Protein AF-A0AAN8K7C2-F1 (afdb_monomer_lite)

Sequence (144 aa):
MELVRPSTGDTWNNIAYFRIYVSLPWSDDYSQVFVLYQDGNMRLLNPTPHGLDWTPFGTSVIFGQTDVDDFRPAVSITKVEIEPEELTMKIIYSDGSSTDANLVPYVFSLKPTCMSSTKVKIWSESFCVRSTKIMEKIVPASPK

Organism: Patella caerulea (NCBI:txid87958)

Radius of gyration: 18.27 Å; chains: 1; bounding box: 60×32×42 Å

pLDDT: mean 74.85, std 21.64, range [23.31, 96.0]

Foldseek 3Di:
DKEAAVVVRDIDPQFQKKWKWWQDPQDRDIATAWMAGQQQWIWGDDGADPPDDDDPDTDIDRGAAFDPPDPSGHFGWDYKHDDQQQQKIWTAGPVRDIDIDHDDDDDDDPPPPDDDDDDDDDDDDDDDDPDTPMDMDTHHDDDD

Structure (mmCIF, N/CA/C/O backbone):
data_AF-A0AAN8K7C2-F1
#
_entry.id   AF-A0AAN8K7C2-F1
#
loop_
_atom_site.group_PDB
_atom_site.id
_atom_site.type_symbol
_atom_site.label_atom_id
_atom_site.label_alt_id
_atom_site.label_comp_id
_atom_site.label_asym_id
_atom_site.label_entity_id
_atom_site.label_seq_id
_atom_site.pdbx_PDB_ins_code
_atom_site.Cartn_x
_atom_site.Cartn_y
_atom_site.Cartn_z
_atom_site.occupancy
_atom_site.B_iso_or_equiv
_atom_site.auth_seq_id
_atom_site.auth_comp_id
_atom_site.auth_asym_id
_atom_site.auth_atom_id
_atom_site.pdbx_PDB_model_num
ATOM 1 N N . MET A 1 1 ? -12.166 1.418 2.489 1.00 91.19 1 MET A N 1
ATOM 2 C CA . MET A 1 1 ? -11.131 2.433 2.779 1.00 91.19 1 MET A CA 1
ATOM 3 C C . MET A 1 1 ? -11.290 3.621 1.834 1.00 91.19 1 MET A C 1
ATOM 5 O O . MET A 1 1 ? -11.796 3.438 0.729 1.00 91.19 1 MET A O 1
ATOM 9 N N . GLU A 1 2 ? -10.903 4.812 2.278 1.00 94.56 2 GLU A N 1
ATOM 10 C CA . GLU A 1 2 ? -10.724 6.034 1.487 1.00 94.56 2 GLU A CA 1
ATOM 11 C C . GLU A 1 2 ? -9.227 6.218 1.186 1.00 94.56 2 GLU A C 1
ATOM 13 O O . GLU A 1 2 ? -8.391 6.015 2.065 1.00 94.56 2 GLU A O 1
ATOM 18 N N . LEU A 1 3 ? -8.875 6.581 -0.043 1.00 93.50 3 LEU A N 1
ATOM 19 C CA . LEU A 1 3 ? -7.529 7.012 -0.414 1.00 93.50 3 LEU A CA 1
ATOM 20 C C . LEU A 1 3 ? -7.598 8.474 -0.824 1.00 93.50 3 LEU A C 1
ATOM 22 O O . LEU A 1 3 ? -8.452 8.839 -1.627 1.00 93.50 3 LEU A O 1
ATOM 26 N N . VAL A 1 4 ? -6.698 9.289 -0.296 1.00 95.00 4 VAL A N 1
ATOM 27 C CA . VAL A 1 4 ? -6.588 10.705 -0.630 1.00 95.00 4 VAL A CA 1
ATOM 28 C C . VAL A 1 4 ? -5.167 10.987 -1.067 1.00 95.00 4 VAL A C 1
ATOM 30 O O . VAL A 1 4 ? -4.219 10.526 -0.431 1.00 95.00 4 VAL A O 1
ATOM 33 N N . ARG A 1 5 ? -5.029 11.785 -2.119 1.00 93.81 5 ARG A N 1
ATOM 34 C CA . ARG A 1 5 ? -3.770 12.404 -2.507 1.00 93.81 5 ARG A CA 1
ATOM 35 C C . ARG A 1 5 ? -3.814 13.891 -2.144 1.00 93.81 5 ARG A C 1
ATOM 37 O O . ARG A 1 5 ? -4.446 14.665 -2.866 1.00 93.81 5 ARG A O 1
ATOM 44 N N . PRO A 1 6 ? -3.208 14.311 -1.017 1.00 92.75 6 PRO A N 1
ATOM 45 C CA . PRO A 1 6 ? -3.345 15.680 -0.518 1.00 92.75 6 PRO A CA 1
ATOM 46 C C . PRO A 1 6 ? 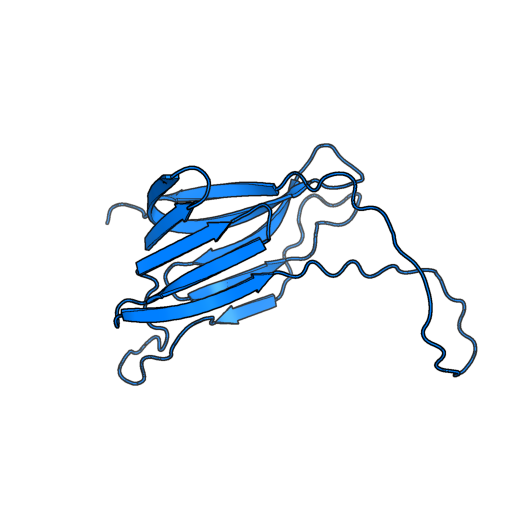-2.875 16.754 -1.507 1.00 92.75 6 PRO A C 1
ATOM 48 O O . PRO A 1 6 ? -3.524 17.791 -1.625 1.00 92.75 6 PRO A O 1
ATOM 51 N N . SER A 1 7 ? -1.788 16.500 -2.239 1.00 90.38 7 SER A N 1
ATOM 52 C CA . SER A 1 7 ? -1.196 17.438 -3.201 1.00 90.38 7 SER A CA 1
ATOM 53 C C . SER A 1 7 ? -2.117 17.819 -4.360 1.00 90.38 7 SER A C 1
ATOM 55 O O . SER A 1 7 ? -2.096 18.969 -4.803 1.00 90.38 7 SER A O 1
ATOM 57 N N . THR A 1 8 ? -2.930 16.882 -4.853 1.00 91.12 8 THR A N 1
ATOM 58 C CA . THR A 1 8 ? -3.856 17.103 -5.976 1.00 91.12 8 THR A CA 1
ATOM 59 C C . THR A 1 8 ? -5.306 17.282 -5.527 1.00 91.12 8 THR A C 1
ATOM 61 O O . THR A 1 8 ? -6.111 17.838 -6.272 1.00 91.12 8 THR A O 1
ATOM 64 N N . GLY A 1 9 ? -5.646 16.838 -4.313 1.00 91.25 9 GLY A N 1
ATOM 65 C CA . GLY A 1 9 ? -7.020 16.766 -3.817 1.00 91.25 9 GLY A CA 1
ATOM 66 C C . GLY A 1 9 ? -7.798 15.560 -4.349 1.00 91.25 9 GLY A C 1
ATOM 67 O O . GLY A 1 9 ? -8.999 15.447 -4.088 1.00 91.25 9 GLY A O 1
ATOM 68 N N . ASP A 1 10 ? -7.143 14.650 -5.075 1.00 90.75 10 ASP A N 1
ATOM 69 C CA . ASP A 1 10 ? -7.797 13.452 -5.588 1.00 90.75 10 ASP A CA 1
ATOM 70 C C . ASP A 1 10 ? -8.227 12.548 -4.434 1.00 90.75 10 ASP A C 1
ATOM 72 O O . ASP A 1 10 ? -7.489 12.320 -3.473 1.00 90.75 10 ASP A O 1
ATOM 76 N N . THR A 1 11 ? -9.454 12.043 -4.525 1.00 93.56 11 THR A N 1
ATOM 77 C CA . THR A 1 11 ? -10.052 11.199 -3.493 1.00 93.56 11 THR A CA 1
ATOM 78 C C . THR A 1 11 ? -10.733 10.003 -4.129 1.00 93.56 11 THR A C 1
ATOM 80 O O . THR A 1 11 ? -11.540 10.135 -5.053 1.00 93.56 11 THR A O 1
ATOM 83 N N . TRP A 1 12 ? -10.460 8.825 -3.581 1.00 94.12 12 TRP A N 1
ATOM 84 C CA . TRP A 1 12 ? -11.056 7.569 -4.003 1.00 94.12 12 TRP A CA 1
ATOM 85 C C . TRP A 1 12 ? -11.716 6.881 -2.822 1.00 94.12 12 TRP A C 1
ATOM 87 O O . TRP A 1 12 ? -11.076 6.502 -1.844 1.00 94.12 12 TRP A O 1
ATOM 97 N N . ASN A 1 13 ? -13.024 6.695 -2.941 1.00 93.75 13 ASN A N 1
ATOM 98 C CA . ASN A 1 13 ? -13.856 6.138 -1.888 1.00 93.75 13 ASN A CA 1
ATOM 99 C C . ASN A 1 13 ? -14.173 4.665 -2.140 1.00 93.75 13 ASN A C 1
ATOM 101 O O . ASN A 1 13 ? -14.205 4.205 -3.281 1.00 93.75 13 ASN A O 1
ATOM 105 N N . ASN A 1 14 ? -14.478 3.948 -1.057 1.00 92.31 14 ASN A N 1
ATOM 106 C CA . ASN A 1 14 ? -14.917 2.553 -1.090 1.00 92.31 14 ASN A CA 1
ATOM 107 C C . ASN A 1 14 ? -13.941 1.619 -1.833 1.00 92.31 14 ASN A C 1
ATOM 109 O O . ASN A 1 14 ? -14.337 0.812 -2.676 1.00 92.31 14 ASN A O 1
ATOM 113 N N . ILE A 1 15 ? -12.651 1.733 -1.523 1.00 91.50 15 ILE A N 1
ATOM 114 C CA . ILE A 1 15 ? -11.606 0.891 -2.110 1.00 91.50 15 ILE A CA 1
ATOM 115 C C . ILE A 1 15 ? -11.206 -0.218 -1.135 1.00 91.50 15 ILE A C 1
ATOM 117 O O . ILE A 1 15 ? -11.227 -0.020 0.085 1.00 91.50 15 ILE A O 1
ATOM 121 N N . ALA A 1 16 ? -10.850 -1.383 -1.676 1.00 89.44 16 ALA A N 1
ATOM 122 C CA . ALA A 1 16 ? -10.388 -2.528 -0.887 1.00 89.44 16 ALA A CA 1
ATOM 123 C C . ALA A 1 16 ? -8.865 -2.523 -0.695 1.00 89.44 16 ALA A C 1
ATOM 125 O O . ALA A 1 16 ? -8.359 -2.999 0.321 1.00 89.44 16 ALA A O 1
ATOM 126 N N . TYR A 1 17 ? -8.136 -2.010 -1.685 1.00 92.50 17 TYR A N 1
ATOM 127 C CA . TYR A 1 17 ? -6.685 -1.872 -1.670 1.00 92.50 17 TYR A CA 1
ATOM 128 C C . TYR A 1 17 ? -6.230 -0.881 -2.745 1.00 92.50 17 TYR A C 1
ATOM 130 O O . TYR A 1 17 ? -6.960 -0.598 -3.703 1.00 92.50 17 TYR A O 1
ATOM 138 N N . PHE A 1 18 ? -4.984 -0.429 -2.632 1.00 91.81 18 PHE A N 1
ATOM 139 C CA . PHE A 1 18 ? -4.276 0.265 -3.706 1.00 91.81 18 PHE A CA 1
ATOM 140 C C . PHE A 1 18 ? -2.912 -0.376 -3.960 1.00 91.81 18 PHE A C 1
ATOM 142 O O . PHE A 1 18 ? -2.416 -1.185 -3.169 1.00 91.81 18 PHE A O 1
ATOM 149 N N . ARG A 1 19 ? -2.332 -0.059 -5.115 1.00 91.38 19 ARG A N 1
ATOM 150 C CA . ARG A 1 19 ? -1.069 -0.622 -5.591 1.00 91.38 19 ARG A CA 1
ATOM 151 C C . ARG A 1 19 ? -0.185 0.473 -6.141 1.00 91.38 19 ARG A C 1
ATOM 153 O O . ARG A 1 19 ? -0.690 1.345 -6.842 1.00 91.38 19 ARG A O 1
ATOM 160 N N . ILE A 1 20 ? 1.115 0.347 -5.905 1.00 88.19 20 ILE A N 1
ATOM 161 C CA . ILE A 1 20 ? 2.134 1.209 -6.500 1.00 88.19 20 ILE A CA 1
ATOM 162 C C . ILE A 1 20 ? 2.948 0.380 -7.489 1.00 88.19 20 ILE A C 1
ATOM 164 O O . ILE A 1 20 ? 3.420 -0.723 -7.179 1.00 88.19 20 ILE A O 1
ATOM 168 N N . TYR A 1 21 ? 3.093 0.930 -8.685 1.00 86.00 21 TYR A N 1
ATOM 169 C CA . TYR A 1 21 ? 3.874 0.387 -9.779 1.00 86.00 21 TYR A CA 1
ATOM 170 C C . TYR A 1 21 ? 5.053 1.303 -10.081 1.00 86.00 21 TYR A C 1
ATOM 172 O O . TYR A 1 21 ? 4.919 2.523 -10.024 1.00 86.00 21 TYR A O 1
ATOM 180 N N . VAL A 1 22 ? 6.181 0.711 -10.461 1.00 83.50 22 VAL A N 1
ATOM 181 C CA . VAL A 1 22 ? 7.368 1.435 -10.932 1.00 83.50 22 VAL A CA 1
ATOM 182 C C . VAL A 1 22 ? 7.684 1.039 -12.364 1.00 83.50 22 VAL A C 1
ATOM 184 O O . VAL A 1 22 ? 7.504 -0.120 -12.744 1.00 83.50 22 VAL A O 1
ATOM 187 N N . SER A 1 23 ? 8.169 1.994 -13.151 1.00 83.94 23 SER A N 1
ATOM 188 C CA . SER A 1 23 ? 8.696 1.740 -14.492 1.00 83.94 23 SER A CA 1
ATOM 189 C C . SER A 1 23 ? 9.921 0.829 -14.434 1.00 83.94 23 SER A C 1
ATOM 191 O O . SER A 1 23 ? 10.820 1.044 -13.614 1.00 83.94 23 SER A O 1
ATOM 193 N N . LEU A 1 24 ? 9.980 -0.159 -15.323 1.00 82.25 24 LEU A N 1
ATOM 194 C CA . LEU A 1 24 ? 11.154 -1.010 -15.470 1.00 82.25 24 LEU A CA 1
ATOM 195 C C . LEU A 1 24 ? 12.209 -0.317 -16.352 1.00 82.25 24 LEU A C 1
ATOM 197 O O . LEU A 1 24 ? 11.859 0.337 -17.326 1.00 82.25 24 LEU A O 1
ATOM 201 N N . PRO A 1 25 ? 13.513 -0.426 -16.047 1.00 82.25 25 PRO A N 1
ATOM 202 C CA . PRO A 1 25 ? 14.539 0.277 -16.820 1.00 82.25 25 PRO A CA 1
ATOM 203 C C . PRO A 1 25 ? 14.924 -0.431 -18.131 1.00 82.25 25 PRO A C 1
ATOM 205 O O . PRO A 1 25 ? 15.622 0.156 -18.952 1.00 82.25 25 PRO A O 1
ATOM 208 N N . TRP A 1 26 ? 14.513 -1.687 -18.323 1.00 81.44 26 TRP A N 1
ATOM 209 C CA . TRP A 1 26 ? 14.832 -2.512 -19.500 1.00 81.44 26 TRP A CA 1
ATOM 210 C C . TRP A 1 26 ? 13.631 -2.749 -20.430 1.00 81.44 26 TRP A C 1
ATOM 212 O O . TRP A 1 26 ? 13.765 -3.474 -21.411 1.00 81.44 26 TRP A O 1
ATOM 222 N N . SER A 1 27 ? 12.463 -2.180 -20.131 1.00 83.38 27 SER A N 1
ATOM 223 C CA . SER A 1 27 ? 11.228 -2.342 -20.909 1.00 83.38 27 SER A CA 1
ATOM 224 C C . SER A 1 27 ? 10.299 -1.152 -20.680 1.00 83.38 27 SER A C 1
ATOM 226 O O . SER A 1 27 ? 10.393 -0.501 -19.646 1.00 83.38 27 SER A O 1
ATOM 228 N N . ASP A 1 28 ? 9.341 -0.922 -21.576 1.00 84.31 28 ASP A N 1
ATOM 229 C CA . ASP A 1 28 ? 8.291 0.094 -21.375 1.00 84.31 28 ASP A CA 1
ATOM 230 C C . ASP A 1 28 ? 7.192 -0.353 -20.379 1.00 84.31 28 ASP A C 1
ATOM 232 O O . ASP A 1 28 ? 6.222 0.368 -20.130 1.00 84.31 28 ASP A O 1
ATOM 236 N N . ASP A 1 29 ? 7.353 -1.543 -19.794 1.00 84.62 29 ASP A N 1
ATOM 237 C CA . ASP A 1 29 ? 6.459 -2.125 -18.797 1.00 84.62 29 ASP A CA 1
ATOM 238 C C . ASP A 1 29 ? 6.670 -1.580 -17.375 1.00 84.62 29 ASP A C 1
ATOM 240 O O . ASP A 1 29 ? 7.670 -0.941 -17.032 1.00 84.62 29 ASP A O 1
ATOM 244 N N . TYR A 1 30 ? 5.709 -1.897 -16.507 1.00 84.25 30 TYR A N 1
ATOM 245 C CA . TYR A 1 30 ? 5.714 -1.521 -15.099 1.00 84.25 30 TYR A CA 1
ATOM 246 C C . TYR A 1 30 ? 5.647 -2.753 -14.205 1.00 84.25 30 TYR A C 1
ATOM 248 O O . TYR A 1 30 ? 4.885 -3.685 -14.458 1.00 84.25 30 TYR A O 1
ATOM 256 N N . SER A 1 31 ? 6.372 -2.714 -13.091 1.00 84.62 31 SER A N 1
ATOM 257 C CA . SER A 1 31 ? 6.315 -3.751 -12.066 1.00 84.62 31 SER A CA 1
ATOM 258 C C . SER A 1 31 ? 5.566 -3.257 -10.840 1.00 84.62 31 SER A C 1
ATOM 260 O O . SER A 1 31 ? 5.845 -2.177 -10.322 1.00 84.62 31 SER A O 1
ATOM 262 N N . GLN A 1 32 ? 4.642 -4.075 -10.337 1.00 86.56 32 GLN A N 1
ATOM 263 C CA . GLN A 1 32 ? 4.022 -3.853 -9.033 1.00 86.56 32 GLN A CA 1
ATOM 264 C C . GLN A 1 32 ? 5.084 -4.044 -7.948 1.00 86.56 32 GLN A C 1
ATOM 266 O O . GLN A 1 32 ? 5.713 -5.100 -7.900 1.00 86.56 32 GLN A O 1
ATOM 271 N N . VAL A 1 33 ? 5.262 -3.056 -7.075 1.00 86.12 33 VAL A N 1
ATOM 272 C CA . VAL A 1 33 ? 6.253 -3.113 -5.982 1.00 86.12 33 VAL A CA 1
ATOM 273 C C . VAL A 1 33 ? 5.626 -2.996 -4.602 1.00 86.12 33 VAL A C 1
ATOM 275 O O . VAL A 1 33 ? 6.221 -3.421 -3.616 1.00 86.12 33 VAL A O 1
ATOM 278 N N . PHE A 1 34 ? 4.405 -2.472 -4.525 1.00 89.06 34 PHE A N 1
ATOM 279 C CA . PHE A 1 34 ? 3.704 -2.286 -3.265 1.00 89.06 34 PHE A CA 1
ATOM 280 C C . PHE A 1 34 ? 2.209 -2.542 -3.421 1.00 89.06 34 PHE A C 1
ATOM 282 O O . PHE A 1 34 ? 1.602 -2.164 -4.429 1.00 89.06 34 PHE A O 1
ATOM 289 N N . VAL A 1 35 ? 1.615 -3.156 -2.402 1.00 91.19 35 VAL A N 1
ATOM 290 C CA . VAL A 1 35 ? 0.165 -3.274 -2.229 1.00 91.19 35 VAL A CA 1
ATOM 291 C C . VAL A 1 35 ? -0.166 -3.074 -0.759 1.00 91.19 35 VAL A C 1
ATOM 293 O O . VAL A 1 35 ? 0.460 -3.718 0.080 1.00 91.19 35 VAL A O 1
ATOM 296 N N . LEU A 1 36 ? -1.184 -2.270 -0.463 1.00 91.69 36 LEU A N 1
ATOM 297 C CA . LEU A 1 36 ? -1.765 -2.172 0.875 1.00 91.69 36 LEU A CA 1
ATOM 298 C C . LEU A 1 36 ? -3.262 -2.445 0.807 1.00 91.69 36 LEU A C 1
ATOM 300 O O . LEU A 1 36 ? -3.994 -1.785 0.065 1.00 91.69 36 LEU A O 1
ATOM 304 N N . TYR A 1 37 ? -3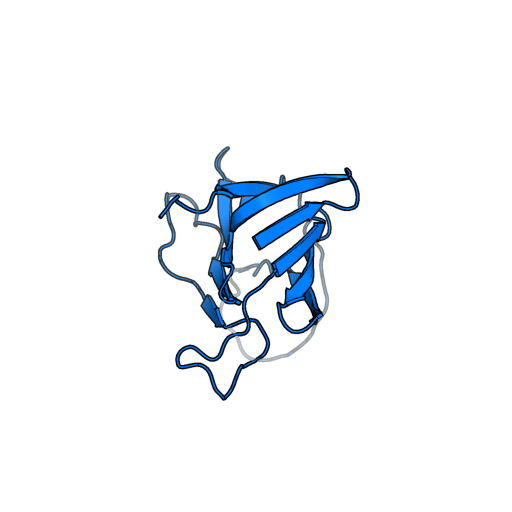.692 -3.441 1.572 1.00 92.19 37 TYR A N 1
ATOM 305 C CA . TYR A 1 37 ? -5.086 -3.825 1.730 1.00 92.19 37 TYR A CA 1
ATOM 306 C C . TYR A 1 37 ? -5.703 -3.120 2.939 1.00 92.19 37 TYR A C 1
ATOM 308 O O . TYR A 1 37 ? -5.016 -2.794 3.903 1.00 92.19 37 TYR A O 1
ATOM 316 N N . GLN A 1 38 ? -7.022 -2.926 2.900 1.00 91.00 38 GLN A N 1
ATOM 317 C CA . GLN A 1 38 ? -7.796 -2.301 3.978 1.00 91.00 38 GLN A CA 1
ATOM 318 C C . GLN A 1 38 ? -7.616 -2.985 5.346 1.00 91.00 38 GLN A C 1
ATOM 320 O O . GLN A 1 38 ? -7.793 -2.358 6.384 1.00 91.00 38 GLN A O 1
ATOM 325 N N . ASP A 1 39 ? -7.277 -4.267 5.352 1.00 88.00 39 ASP A N 1
ATOM 326 C CA . ASP A 1 39 ? -7.077 -5.081 6.551 1.00 88.00 39 ASP A CA 1
ATOM 327 C C . ASP A 1 39 ? -5.643 -5.018 7.111 1.00 88.00 39 ASP A C 1
ATOM 329 O O . ASP A 1 39 ? -5.258 -5.860 7.921 1.00 88.00 39 ASP A O 1
ATOM 333 N N . GLY A 1 40 ? -4.828 -4.077 6.628 1.00 88.44 40 GLY A N 1
ATOM 334 C CA . GLY A 1 40 ? -3.441 -3.910 7.049 1.00 88.44 40 GLY A CA 1
ATOM 335 C C . GLY A 1 40 ? -2.466 -4.894 6.409 1.00 88.44 40 G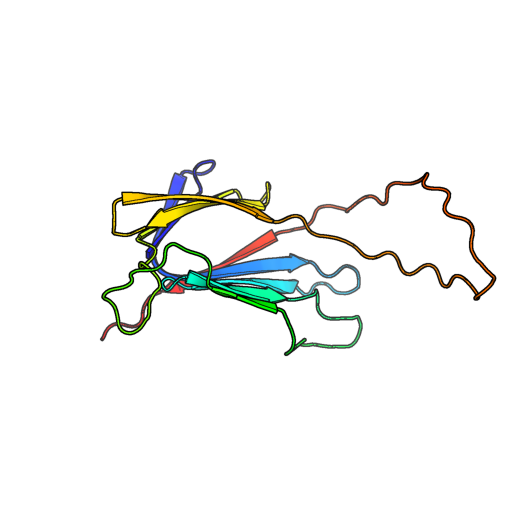LY A C 1
ATOM 336 O O . GLY A 1 40 ? -1.263 -4.795 6.638 1.00 88.44 40 GLY A O 1
ATOM 337 N N . ASN A 1 41 ? -2.912 -5.839 5.574 1.00 89.31 41 ASN A N 1
ATOM 338 C CA . ASN A 1 41 ? -1.967 -6.669 4.839 1.00 89.31 41 ASN A CA 1
ATOM 339 C C . ASN A 1 41 ? -1.199 -5.796 3.837 1.00 89.31 41 ASN A C 1
ATOM 341 O O . ASN A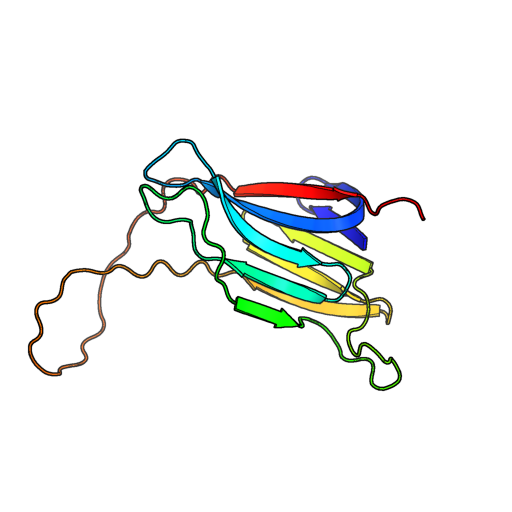 1 41 ? -1.782 -5.169 2.953 1.00 89.31 41 ASN A O 1
ATOM 345 N N . MET A 1 42 ? 0.119 -5.765 3.967 1.00 90.38 42 MET A N 1
ATOM 346 C CA . MET A 1 42 ? 1.023 -5.036 3.095 1.00 90.38 42 MET A CA 1
ATOM 347 C C . MET A 1 42 ? 1.913 -6.028 2.355 1.00 90.38 42 MET A C 1
ATOM 349 O O . MET A 1 42 ? 2.481 -6.939 2.959 1.00 90.38 42 MET A O 1
ATOM 353 N N . ARG A 1 43 ? 2.067 -5.843 1.043 1.00 90.38 43 ARG A N 1
ATOM 354 C CA . ARG A 1 43 ? 2.982 -6.634 0.213 1.00 90.38 43 ARG A CA 1
ATOM 355 C C . ARG A 1 43 ? 4.037 -5.742 -0.407 1.00 90.38 43 ARG A C 1
ATOM 357 O O . ARG A 1 43 ? 3.701 -4.785 -1.098 1.00 90.38 43 ARG A O 1
ATOM 364 N N . LEU A 1 44 ? 5.289 -6.123 -0.204 1.00 88.31 44 LEU A N 1
ATOM 365 C CA . LEU A 1 44 ? 6.471 -5.521 -0.801 1.00 88.31 44 LEU A CA 1
ATOM 366 C C . LEU A 1 44 ? 7.046 -6.509 -1.810 1.00 88.31 44 LEU A C 1
ATOM 368 O O . LEU A 1 44 ? 7.377 -7.645 -1.468 1.00 88.31 44 LEU A O 1
ATOM 372 N N . LEU A 1 45 ? 7.130 -6.084 -3.063 1.00 86.12 45 LEU A N 1
ATOM 373 C CA . LEU A 1 45 ? 7.603 -6.896 -4.174 1.00 86.12 45 LEU A CA 1
ATOM 374 C C . LEU A 1 45 ? 8.839 -6.240 -4.777 1.00 86.12 45 LEU A C 1
ATOM 376 O O . LEU A 1 45 ? 8.891 -5.023 -4.954 1.00 86.12 45 LEU A O 1
ATOM 380 N N . ASN A 1 46 ? 9.820 -7.064 -5.130 1.00 84.75 46 ASN A N 1
ATOM 381 C CA . ASN A 1 46 ? 10.937 -6.592 -5.933 1.00 84.75 46 ASN A CA 1
ATOM 382 C C . ASN A 1 46 ? 10.454 -6.305 -7.362 1.00 84.75 46 ASN A C 1
ATOM 384 O O . ASN A 1 46 ? 9.590 -7.034 -7.864 1.00 84.75 46 ASN A O 1
ATOM 388 N N . PRO A 1 47 ? 11.031 -5.299 -8.046 1.00 84.12 47 PRO A N 1
ATOM 389 C CA . PRO A 1 47 ? 10.829 -5.129 -9.475 1.00 84.12 47 PRO A CA 1
ATOM 390 C C . PRO A 1 47 ? 11.122 -6.433 -10.221 1.00 84.12 47 PRO A C 1
ATOM 392 O O . PRO A 1 47 ? 12.087 -7.137 -9.913 1.00 84.12 47 PRO A O 1
ATOM 395 N N . THR A 1 48 ? 10.271 -6.761 -11.185 1.00 84.75 48 THR A N 1
ATOM 396 C CA . THR A 1 48 ? 10.388 -7.999 -11.960 1.00 84.75 48 THR A CA 1
ATOM 397 C C . THR A 1 48 ? 11.687 -8.003 -12.762 1.00 84.75 48 THR A C 1
ATOM 399 O O . THR A 1 48 ? 11.871 -7.066 -13.517 1.00 84.75 48 THR A O 1
ATOM 402 N N . PRO A 1 49 ? 12.591 -8.991 -12.638 1.00 83.19 49 PRO A N 1
ATOM 403 C CA . PRO A 1 49 ? 13.868 -8.990 -13.358 1.00 83.19 49 PRO A CA 1
ATOM 404 C C . PRO A 1 49 ? 13.722 -8.925 -14.887 1.00 83.19 49 PRO A C 1
ATOM 406 O O . PRO A 1 49 ? 12.708 -9.338 -15.442 1.00 83.19 49 PRO A O 1
ATOM 409 N N . HIS A 1 50 ? 14.774 -8.474 -15.579 1.00 83.56 50 HIS A N 1
ATOM 410 C CA . HIS A 1 50 ? 14.809 -8.470 -17.045 1.00 83.56 50 HIS A CA 1
ATOM 411 C C . HIS A 1 50 ? 14.528 -9.865 -17.626 1.00 83.56 50 HIS A C 1
ATOM 413 O O . HIS A 1 50 ? 15.141 -10.850 -17.212 1.00 83.56 50 HIS A O 1
ATOM 419 N N . GLY A 1 51 ? 13.622 -9.926 -18.605 1.00 81.69 51 GLY A N 1
ATOM 420 C CA . GLY A 1 51 ? 13.213 -11.167 -19.267 1.00 81.69 51 GLY A CA 1
ATOM 421 C C . GLY A 1 51 ? 12.185 -11.997 -18.493 1.00 81.69 51 GLY A C 1
ATOM 422 O O . GLY A 1 51 ? 11.906 -13.122 -18.901 1.00 81.69 51 GLY A O 1
ATOM 423 N N . LEU A 1 52 ? 11.641 -11.474 -17.389 1.00 81.12 52 LEU A N 1
ATOM 424 C CA . LEU A 1 52 ? 10.522 -12.070 -16.663 1.00 81.12 52 LEU A CA 1
ATOM 425 C C . LEU A 1 52 ? 9.322 -11.121 -16.671 1.00 81.12 52 LEU A C 1
ATOM 427 O O . LEU A 1 52 ? 9.481 -9.908 -16.566 1.00 81.12 52 LEU A O 1
ATOM 431 N N . ASP A 1 53 ? 8.125 -11.703 -16.721 1.00 74.25 53 ASP A N 1
ATOM 432 C CA . ASP A 1 53 ? 6.870 -10.942 -16.766 1.00 74.25 53 ASP A CA 1
ATOM 433 C C . ASP A 1 53 ? 6.253 -10.751 -15.371 1.00 74.25 53 ASP A C 1
ATOM 435 O O . ASP A 1 53 ? 5.452 -9.844 -15.146 1.00 74.25 53 ASP A O 1
ATOM 439 N N . TRP A 1 54 ? 6.611 -11.610 -14.406 1.00 74.38 54 TRP A N 1
ATOM 440 C CA . TRP A 1 54 ? 6.075 -11.547 -13.048 1.00 74.38 54 TRP A CA 1
ATOM 441 C C . TRP A 1 54 ? 6.993 -12.191 -11.998 1.00 74.38 54 TRP A C 1
ATOM 443 O O . TRP A 1 54 ? 7.497 -13.299 -12.187 1.00 74.38 54 TRP A O 1
ATOM 453 N N . THR A 1 55 ? 7.137 -11.531 -10.842 1.00 74.50 55 THR A N 1
ATOM 454 C CA . THR A 1 55 ? 7.740 -12.105 -9.627 1.00 74.50 55 THR A CA 1
ATOM 455 C C . THR A 1 55 ? 6.646 -12.493 -8.621 1.00 74.50 55 THR A C 1
ATOM 457 O O . THR A 1 55 ? 6.005 -11.605 -8.050 1.00 74.50 55 THR A O 1
ATOM 460 N N . PRO A 1 56 ? 6.432 -13.794 -8.338 1.00 69.44 56 PRO A N 1
ATOM 461 C CA . PRO A 1 56 ? 5.405 -14.232 -7.389 1.00 69.44 56 PRO A CA 1
ATOM 462 C C . PRO A 1 56 ? 5.854 -14.149 -5.920 1.00 69.44 56 PRO A C 1
ATOM 464 O O . PRO A 1 56 ? 5.040 -14.351 -5.019 1.00 69.44 56 PRO A O 1
ATOM 467 N N . PHE A 1 57 ? 7.132 -13.858 -5.664 1.00 71.94 57 PHE A N 1
ATOM 468 C CA . PHE A 1 57 ? 7.721 -13.833 -4.327 1.00 71.94 57 PHE A CA 1
ATOM 469 C C . PHE A 1 57 ? 8.023 -12.408 -3.863 1.00 71.94 57 PHE A C 1
ATOM 471 O O . PHE A 1 57 ? 8.606 -11.602 -4.585 1.00 71.94 57 PHE A O 1
ATOM 478 N N . GLY A 1 58 ? 7.663 -12.121 -2.618 1.00 81.56 58 GLY A N 1
ATOM 479 C CA . GLY A 1 58 ? 7.974 -10.873 -1.938 1.00 81.56 58 GLY A CA 1
ATOM 480 C C . GLY A 1 58 ? 7.738 -11.002 -0.444 1.00 81.56 58 GLY A C 1
ATOM 481 O O . GLY A 1 58 ? 7.457 -12.089 0.064 1.00 81.56 58 GLY A O 1
ATOM 482 N N . THR A 1 59 ? 7.834 -9.882 0.253 1.00 88.06 59 THR A N 1
ATOM 483 C CA . THR A 1 59 ? 7.600 -9.816 1.693 1.00 88.06 59 THR A CA 1
ATOM 484 C C . THR A 1 59 ? 6.154 -9.414 1.943 1.00 88.06 59 THR A C 1
ATOM 486 O O . THR A 1 59 ? 5.673 -8.435 1.373 1.00 88.06 59 THR A O 1
ATOM 489 N N . SER A 1 60 ? 5.457 -10.153 2.806 1.00 88.69 60 SER A N 1
ATOM 490 C CA . SER A 1 60 ? 4.130 -9.780 3.301 1.00 88.69 60 SER A CA 1
ATOM 491 C C . SER A 1 60 ? 4.241 -9.448 4.781 1.00 88.69 60 SER A C 1
ATOM 493 O O . SER A 1 60 ? 4.812 -10.227 5.542 1.00 88.69 60 SER A O 1
ATOM 495 N N . VAL A 1 61 ? 3.704 -8.303 5.183 1.00 87.31 61 VAL A N 1
ATOM 496 C CA . VAL A 1 61 ? 3.719 -7.827 6.569 1.00 87.31 61 VAL A CA 1
ATOM 497 C C . VAL A 1 61 ? 2.300 -7.423 6.943 1.00 87.31 61 VAL A C 1
ATOM 499 O O . VAL A 1 61 ? 1.577 -6.880 6.112 1.00 87.31 61 VAL A O 1
ATOM 502 N N . ILE A 1 62 ? 1.895 -7.688 8.182 1.00 85.62 62 ILE A N 1
ATOM 503 C CA . ILE A 1 62 ? 0.696 -7.066 8.742 1.00 85.62 62 ILE A CA 1
ATOM 504 C C . ILE A 1 62 ? 1.117 -5.715 9.304 1.00 85.62 62 ILE A C 1
ATOM 506 O O . ILE A 1 62 ? 1.928 -5.641 10.225 1.00 85.62 62 ILE A O 1
ATOM 510 N N . PHE A 1 63 ? 0.615 -4.660 8.681 1.00 82.94 63 PHE A N 1
ATOM 511 C CA . PHE A 1 63 ? 0.874 -3.281 9.030 1.00 82.94 63 PHE A CA 1
ATOM 512 C C . PHE A 1 63 ? -0.375 -2.693 9.677 1.00 82.94 63 PHE A C 1
ATOM 514 O O . PHE A 1 63 ? -1.426 -2.604 9.045 1.00 82.94 63 PHE A O 1
ATOM 521 N N . GLY A 1 64 ? -0.256 -2.298 10.937 1.00 78.62 64 GLY A N 1
ATOM 522 C CA . GLY A 1 64 ? -1.340 -1.655 11.660 1.00 78.62 64 GLY A CA 1
ATOM 523 C C . GLY A 1 64 ? -1.407 -2.058 13.115 1.00 78.62 64 GLY A C 1
ATOM 524 O O . GLY A 1 64 ? -0.680 -2.939 13.577 1.00 78.62 64 GLY A O 1
ATOM 525 N N . GLN A 1 65 ? -2.280 -1.367 13.836 1.00 73.56 65 GLN A N 1
ATOM 526 C CA . GLN A 1 65 ? -2.551 -1.671 15.226 1.00 73.56 65 GLN A CA 1
ATOM 527 C C . GLN A 1 65 ? -3.265 -3.015 15.343 1.00 73.56 65 GLN A C 1
ATOM 529 O O . GLN A 1 65 ? -4.087 -3.390 14.506 1.00 73.56 65 GLN A O 1
ATOM 534 N N . THR A 1 66 ? -2.936 -3.738 16.403 1.00 79.00 66 THR A N 1
ATOM 535 C CA . THR A 1 66 ? -3.573 -5.002 16.737 1.00 79.00 66 THR A CA 1
ATOM 536 C C . THR A 1 66 ? -4.804 -4.735 17.586 1.00 79.00 66 THR A C 1
ATOM 538 O O . THR A 1 66 ? -4.693 -4.135 18.653 1.00 79.00 66 THR A O 1
ATOM 541 N N . ASP A 1 67 ? -5.961 -5.200 17.119 1.00 76.69 67 ASP A N 1
ATOM 542 C CA . ASP A 1 67 ? -7.139 -5.359 17.968 1.00 76.69 67 ASP A CA 1
ATOM 543 C C . ASP A 1 67 ? -7.045 -6.725 18.658 1.00 76.69 67 ASP A C 1
ATOM 545 O O . ASP A 1 67 ? -7.059 -7.759 17.994 1.00 76.69 67 ASP A O 1
ATOM 549 N N . VAL A 1 68 ? -6.861 -6.735 19.978 1.00 77.56 68 VAL A N 1
ATOM 550 C CA . VAL A 1 68 ? -6.684 -7.978 20.750 1.00 77.56 68 VAL A CA 1
ATOM 551 C C . VAL A 1 68 ? -7.988 -8.751 20.936 1.00 77.56 68 VAL A C 1
ATOM 553 O O . VAL A 1 68 ? -7.939 -9.938 21.258 1.00 77.56 68 VAL A O 1
ATOM 556 N N . ASP A 1 69 ? -9.126 -8.090 20.719 1.00 79.19 69 ASP A N 1
ATOM 557 C CA . ASP A 1 69 ? -10.457 -8.658 20.907 1.00 79.19 69 ASP A CA 1
ATOM 558 C C . ASP A 1 69 ? -11.060 -9.175 19.583 1.00 79.19 69 ASP A C 1
ATOM 560 O O . ASP A 1 69 ? -12.075 -9.878 19.597 1.00 79.19 69 ASP A O 1
ATOM 564 N N . ASP A 1 70 ? -10.426 -8.885 18.438 1.00 70.38 70 ASP A N 1
ATOM 565 C CA . ASP A 1 70 ? -10.818 -9.398 17.121 1.00 70.38 70 ASP A CA 1
ATOM 566 C C . ASP A 1 70 ? -10.095 -10.721 16.788 1.00 70.38 70 ASP A C 1
ATOM 568 O O . ASP A 1 70 ? -8.904 -10.917 17.041 1.00 70.38 70 ASP A O 1
ATOM 572 N N . PHE A 1 71 ? -10.816 -11.642 16.144 1.00 68.25 71 PHE A N 1
ATOM 573 C CA . PHE A 1 71 ? -10.266 -12.878 15.585 1.00 68.25 71 PHE A CA 1
ATOM 574 C C . PHE A 1 71 ? -9.166 -12.605 14.552 1.00 68.25 71 PHE A C 1
ATOM 576 O O . PHE A 1 71 ? -8.232 -13.400 14.407 1.00 68.25 71 PHE A O 1
ATOM 583 N N . ARG A 1 72 ? -9.272 -11.488 13.820 1.00 66.62 72 ARG A N 1
ATOM 584 C CA . ARG A 1 72 ? -8.212 -11.004 12.939 1.00 66.62 72 ARG A CA 1
ATOM 585 C C . ARG A 1 72 ? -7.626 -9.729 13.544 1.00 66.62 72 ARG A C 1
ATOM 587 O O . ARG A 1 72 ? -8.183 -8.662 13.314 1.00 66.62 72 ARG A O 1
ATOM 594 N N . PRO A 1 73 ? -6.496 -9.816 14.261 1.00 57.28 73 PRO A N 1
ATOM 595 C CA . PRO A 1 73 ? -6.032 -8.750 15.137 1.00 57.28 73 PRO A CA 1
ATOM 596 C C . PRO A 1 73 ? -5.305 -7.640 14.361 1.00 57.28 73 PRO A C 1
ATOM 598 O O . PRO A 1 73 ? -4.121 -7.376 14.571 1.00 57.28 73 PRO A O 1
ATOM 601 N N . ALA A 1 74 ? -6.003 -7.023 13.412 1.00 70.00 74 ALA A N 1
ATOM 602 C CA . ALA A 1 74 ? -5.565 -5.878 12.632 1.00 70.00 74 ALA A CA 1
ATOM 603 C C . ALA A 1 74 ? -6.737 -4.897 12.535 1.00 70.00 74 ALA A C 1
ATOM 605 O O . ALA A 1 74 ? -7.754 -5.190 11.901 1.00 70.00 74 ALA A O 1
ATOM 606 N N . VAL A 1 75 ? -6.591 -3.734 13.169 1.00 79.12 75 VAL A N 1
ATOM 607 C CA . VAL A 1 75 ? -7.582 -2.659 13.097 1.00 79.12 75 VAL A CA 1
ATOM 608 C C . VAL A 1 75 ? -7.721 -2.229 11.636 1.00 79.12 75 VAL A C 1
ATOM 610 O O . VAL A 1 75 ? -6.732 -1.975 10.945 1.00 79.12 75 VAL A O 1
ATOM 613 N N . SER A 1 76 ? -8.959 -2.156 11.149 1.00 86.94 76 SER A N 1
ATOM 614 C CA . SER A 1 76 ? -9.228 -1.818 9.751 1.00 86.94 76 SER A CA 1
ATOM 615 C C . SER A 1 76 ? -8.777 -0.396 9.415 1.00 86.94 76 SER A C 1
ATOM 617 O O . SER A 1 76 ? -9.044 0.555 10.152 1.00 86.94 76 SER A O 1
ATOM 619 N N . ILE A 1 77 ? -8.156 -0.238 8.248 1.00 92.12 77 ILE A N 1
ATOM 620 C CA . ILE A 1 77 ? -7.754 1.062 7.715 1.00 92.12 77 ILE A CA 1
ATOM 621 C C . ILE A 1 77 ? -8.984 1.767 7.139 1.00 92.12 77 ILE A C 1
ATOM 623 O O . ILE A 1 77 ? -9.678 1.253 6.252 1.00 92.12 77 ILE A O 1
ATOM 627 N N . THR A 1 78 ? -9.264 2.969 7.631 1.00 94.75 78 THR A N 1
ATOM 628 C CA . THR A 1 78 ? -10.389 3.786 7.165 1.00 94.75 78 THR A CA 1
ATOM 629 C C . THR A 1 78 ? -9.954 4.739 6.072 1.00 94.75 78 THR A C 1
ATOM 631 O O . THR A 1 78 ? -10.646 4.819 5.056 1.00 94.75 78 THR A O 1
ATOM 634 N N . LYS A 1 79 ? -8.792 5.378 6.234 1.00 95.19 79 LYS A N 1
ATOM 635 C CA . LYS A 1 79 ? -8.258 6.368 5.302 1.00 95.19 79 LYS A CA 1
ATOM 636 C C . LYS A 1 79 ? -6.748 6.216 5.134 1.00 95.19 79 LYS A C 1
ATOM 638 O O . LYS A 1 79 ? -6.033 5.949 6.096 1.00 95.19 79 LYS A O 1
ATOM 643 N N . VAL A 1 80 ? -6.267 6.423 3.916 1.00 94.88 80 VAL A N 1
ATOM 644 C CA . VAL A 1 80 ? -4.843 6.578 3.613 1.00 94.88 80 VAL A CA 1
ATOM 645 C C . VAL A 1 80 ? -4.654 7.895 2.881 1.00 94.88 80 VAL A C 1
ATOM 647 O O . VAL A 1 80 ? -5.318 8.153 1.883 1.00 94.88 80 VAL A O 1
ATOM 650 N N . GLU A 1 81 ? -3.754 8.727 3.380 1.00 96.00 81 GLU A N 1
ATOM 651 C CA . GLU A 1 81 ? -3.254 9.911 2.686 1.00 96.00 81 GLU A CA 1
ATOM 652 C C . GLU A 1 81 ? -1.901 9.534 2.091 1.00 96.00 81 GLU A C 1
ATOM 654 O O . GLU A 1 81 ? -1.015 9.131 2.839 1.00 96.00 81 GLU A O 1
ATOM 659 N N . ILE A 1 82 ? -1.742 9.591 0.770 1.00 92.25 82 ILE A N 1
ATOM 660 C CA . ILE A 1 82 ? -0.507 9.185 0.090 1.00 92.25 82 ILE A CA 1
ATOM 661 C C . ILE A 1 82 ? 0.012 10.296 -0.816 1.00 92.25 82 ILE A C 1
ATOM 663 O O . ILE A 1 82 ? -0.754 10.936 -1.530 1.00 92.25 82 ILE A O 1
ATOM 667 N N . GLU A 1 83 ? 1.330 10.467 -0.821 1.00 90.38 83 GLU A N 1
ATOM 668 C CA . GLU A 1 83 ? 2.054 11.218 -1.842 1.00 90.38 83 GLU A CA 1
ATOM 669 C C . GLU A 1 83 ? 2.928 10.237 -2.631 1.00 90.38 83 GLU A C 1
ATOM 671 O O . GLU A 1 83 ? 4.016 9.874 -2.167 1.00 90.38 83 GLU A O 1
ATOM 676 N N . PRO A 1 84 ? 2.457 9.744 -3.796 1.00 81.81 84 PRO A N 1
ATOM 677 C CA . PRO A 1 84 ? 3.166 8.725 -4.562 1.00 81.81 84 PRO A CA 1
ATOM 678 C C . PRO A 1 84 ? 4.569 9.161 -4.987 1.00 81.81 84 PRO A C 1
ATOM 680 O O . PRO A 1 84 ? 5.470 8.329 -5.023 1.00 81.81 84 PRO A O 1
ATOM 683 N N . GLU A 1 85 ? 4.769 10.450 -5.276 1.00 80.25 85 GLU A N 1
ATOM 684 C CA . GLU A 1 85 ? 6.067 11.008 -5.669 1.00 80.25 85 GLU A CA 1
ATOM 685 C C . GLU A 1 85 ? 7.102 10.946 -4.544 1.00 80.25 85 GLU A C 1
ATOM 687 O O . GLU A 1 85 ? 8.267 10.643 -4.796 1.00 80.25 85 GLU A O 1
ATOM 692 N N . GLU A 1 86 ? 6.667 11.192 -3.309 1.00 83.62 86 GLU A N 1
ATOM 693 C CA . GLU A 1 86 ? 7.523 11.183 -2.118 1.00 83.62 86 GLU A CA 1
ATOM 694 C C . GLU A 1 86 ? 7.562 9.807 -1.443 1.00 83.62 86 GLU A C 1
ATOM 696 O O . GLU A 1 86 ? 8.326 9.594 -0.502 1.00 83.62 86 GLU A O 1
ATOM 701 N N . LEU A 1 87 ? 6.723 8.869 -1.900 1.00 85.06 87 LEU A N 1
ATOM 702 C CA . LEU A 1 87 ? 6.543 7.544 -1.308 1.00 85.06 87 LEU A CA 1
ATOM 703 C C . LEU A 1 87 ? 6.241 7.596 0.200 1.00 85.06 87 LEU A C 1
ATOM 705 O O . LEU A 1 87 ? 6.601 6.698 0.967 1.00 85.06 87 LEU A O 1
ATOM 709 N N . THR A 1 88 ? 5.545 8.650 0.618 1.00 90.69 88 THR A N 1
ATOM 710 C CA . THR A 1 88 ? 5.091 8.839 1.994 1.00 90.69 88 THR A CA 1
ATOM 711 C C . THR A 1 88 ? 3.597 8.620 2.079 1.00 90.69 88 THR A C 1
ATOM 713 O O . THR A 1 88 ? 2.846 8.944 1.158 1.00 90.69 88 THR A O 1
ATOM 716 N N . MET A 1 89 ? 3.162 8.037 3.189 1.00 93.00 89 MET A N 1
ATOM 717 C CA . MET A 1 89 ? 1.750 7.855 3.458 1.00 93.00 89 MET A CA 1
ATOM 718 C C . MET A 1 89 ? 1.446 7.987 4.942 1.00 93.00 89 MET A C 1
ATOM 720 O O . MET A 1 89 ? 2.210 7.525 5.788 1.00 93.00 89 MET A O 1
ATOM 724 N N . LYS A 1 90 ? 0.289 8.562 5.242 1.00 95.25 90 LYS A N 1
ATOM 725 C CA . LYS A 1 90 ? -0.317 8.557 6.564 1.00 95.25 90 LYS A CA 1
ATOM 726 C C . LYS A 1 90 ? -1.534 7.648 6.535 1.00 95.25 90 LYS A C 1
ATOM 728 O O . LYS A 1 90 ? -2.462 7.842 5.753 1.00 95.25 90 LYS A O 1
ATOM 733 N N . ILE A 1 91 ? -1.521 6.641 7.390 1.00 94.00 91 ILE A N 1
ATOM 734 C CA . ILE A 1 91 ? -2.545 5.604 7.475 1.00 94.00 91 ILE A CA 1
ATOM 735 C C . ILE A 1 91 ? -3.367 5.871 8.728 1.00 94.00 91 ILE A C 1
ATOM 737 O O . ILE A 1 91 ? -2.808 6.058 9.806 1.00 94.00 91 ILE A O 1
ATOM 741 N N . ILE A 1 92 ? -4.686 5.922 8.581 1.00 94.94 92 ILE A N 1
ATOM 742 C CA . ILE A 1 92 ? -5.638 6.237 9.646 1.00 94.94 92 ILE A CA 1
ATOM 743 C C . ILE A 1 92 ? -6.556 5.030 9.831 1.00 94.94 92 ILE A C 1
ATOM 745 O O . ILE A 1 92 ? -7.111 4.497 8.863 1.00 94.94 92 ILE A O 1
ATOM 749 N N . TYR A 1 93 ? -6.697 4.592 11.077 1.00 92.62 93 TYR A N 1
ATOM 750 C CA . TYR A 1 93 ? -7.425 3.380 11.441 1.00 92.62 93 TYR A CA 1
ATOM 751 C C . TYR A 1 93 ? -8.833 3.701 11.960 1.00 92.62 93 TYR A C 1
ATOM 753 O O . TYR A 1 93 ? -9.189 4.855 12.210 1.00 92.62 93 TYR A O 1
ATOM 761 N N . SER A 1 94 ? -9.677 2.677 12.100 1.00 90.69 94 SER A N 1
ATOM 762 C CA . SER A 1 94 ? -11.063 2.836 12.565 1.00 90.69 94 SER A CA 1
ATOM 763 C C . SER A 1 94 ? -11.204 3.262 14.025 1.00 90.69 94 SER A C 1
ATOM 765 O O . SER A 1 94 ? -12.242 3.807 14.385 1.00 90.69 94 SER A O 1
ATOM 767 N N . ASP A 1 95 ? -10.182 3.046 14.852 1.00 89.25 95 ASP A N 1
ATOM 768 C CA . ASP A 1 95 ? -10.134 3.505 16.247 1.00 89.25 95 ASP A CA 1
ATOM 769 C C . ASP A 1 95 ? -9.700 4.980 16.387 1.00 89.25 95 ASP A C 1
ATOM 771 O O . ASP A 1 95 ? -9.633 5.514 17.493 1.00 89.25 95 ASP A O 1
ATOM 775 N N . GLY A 1 96 ? -9.423 5.652 15.263 1.00 89.44 96 GLY A N 1
ATOM 776 C CA . GLY A 1 96 ? -8.974 7.041 15.212 1.00 89.44 96 GLY A CA 1
ATOM 777 C C . GLY A 1 96 ? -7.464 7.225 15.382 1.00 89.44 96 GLY A C 1
ATOM 778 O O . GLY A 1 96 ? -6.986 8.354 15.264 1.00 89.44 96 GLY A O 1
ATOM 779 N N . SER A 1 97 ? -6.704 6.153 15.623 1.00 90.75 97 SER A N 1
ATOM 780 C CA . SER A 1 97 ? -5.241 6.200 15.625 1.00 90.75 97 SER A CA 1
ATOM 781 C C . SER A 1 97 ? -4.682 6.375 14.204 1.00 90.75 97 SER A C 1
ATOM 783 O O . SER A 1 97 ? -5.389 6.227 13.199 1.00 90.75 97 SER A O 1
ATOM 785 N N . SER A 1 98 ? -3.391 6.700 14.100 1.00 93.06 98 SER A N 1
ATOM 786 C CA . SER A 1 98 ? -2.713 6.813 12.807 1.00 93.06 98 SER A CA 1
ATOM 787 C C . SER A 1 98 ? -1.243 6.407 12.861 1.00 93.06 98 SER A C 1
ATOM 789 O O . SER A 1 98 ? -0.606 6.470 13.911 1.00 93.06 98 SER A O 1
ATOM 791 N N . THR A 1 99 ? -0.684 6.040 11.710 1.00 91.06 99 THR A N 1
ATOM 792 C CA . THR A 1 99 ? 0.743 5.747 11.531 1.00 91.06 99 THR A CA 1
ATOM 793 C C . THR A 1 99 ? 1.254 6.369 10.241 1.00 91.06 99 THR A C 1
ATOM 795 O O . THR A 1 99 ? 0.616 6.245 9.198 1.00 91.06 99 THR A O 1
ATOM 798 N N . ASP A 1 100 ? 2.429 6.984 10.305 1.00 92.19 100 ASP A N 1
ATOM 799 C CA . ASP A 1 100 ? 3.159 7.447 9.130 1.00 92.19 100 ASP A CA 1
ATOM 800 C C . ASP A 1 100 ? 4.094 6.344 8.618 1.00 92.19 100 ASP A C 1
ATOM 802 O O . ASP A 1 100 ? 4.799 5.688 9.389 1.00 92.19 100 ASP A O 1
ATOM 806 N N . ALA A 1 101 ? 4.113 6.141 7.305 1.00 89.19 101 ALA A N 1
ATOM 807 C CA . ALA A 1 101 ? 4.987 5.196 6.631 1.00 89.19 101 ALA A CA 1
ATOM 808 C C . ALA A 1 101 ? 5.720 5.874 5.470 1.00 89.19 101 ALA A C 1
ATOM 810 O O . ALA A 1 101 ? 5.155 6.668 4.720 1.00 89.19 101 ALA A O 1
ATOM 811 N N . ASN A 1 102 ? 6.996 5.529 5.315 1.00 90.19 102 ASN A N 1
ATOM 812 C CA . ASN A 1 102 ? 7.843 5.974 4.216 1.00 90.19 102 ASN A CA 1
ATOM 813 C C . ASN A 1 102 ? 8.404 4.735 3.510 1.00 90.19 102 ASN A C 1
ATOM 815 O O . ASN A 1 102 ? 9.022 3.880 4.152 1.00 90.19 102 ASN A O 1
ATOM 819 N N . LEU A 1 103 ? 8.163 4.620 2.203 1.00 83.31 103 LEU A N 1
ATOM 820 C CA . LEU A 1 103 ? 8.746 3.558 1.395 1.00 83.31 103 LEU A CA 1
ATOM 821 C C . LEU A 1 103 ? 10.061 4.046 0.800 1.00 83.31 103 LEU A C 1
ATOM 823 O O . LEU A 1 103 ? 10.086 4.891 -0.090 1.00 83.31 103 LEU A O 1
ATOM 827 N N . VAL A 1 104 ? 11.157 3.438 1.246 1.00 82.31 104 VAL A N 1
ATOM 828 C CA . VAL A 1 104 ? 12.487 3.715 0.707 1.00 82.31 104 VAL A CA 1
ATOM 829 C C . VAL A 1 104 ? 12.851 2.618 -0.293 1.00 82.31 104 VAL A C 1
ATOM 831 O O . VAL A 1 104 ? 13.161 1.495 0.120 1.00 82.31 104 VAL A O 1
ATOM 834 N N . PRO A 1 105 ? 12.825 2.889 -1.610 1.00 70.50 105 PRO A N 1
ATOM 835 C CA . PRO A 1 105 ? 13.285 1.925 -2.594 1.00 70.50 105 PRO A CA 1
ATOM 836 C C . PRO A 1 105 ? 14.796 1.735 -2.439 1.00 70.50 105 PRO A C 1
ATOM 838 O O . PRO A 1 105 ? 15.583 2.659 -2.643 1.00 70.50 105 PRO A O 1
ATOM 841 N N . TYR A 1 106 ? 15.212 0.522 -2.081 1.00 68.19 106 TYR A N 1
ATOM 842 C CA . TYR A 1 106 ? 16.625 0.170 -2.000 1.00 68.19 106 TYR A CA 1
ATOM 843 C C . TYR A 1 106 ? 17.064 -0.534 -3.286 1.00 68.19 106 TYR A C 1
ATOM 845 O O . TYR A 1 106 ? 16.648 -1.657 -3.567 1.00 68.19 106 TYR A O 1
ATOM 853 N N . VAL A 1 107 ? 17.923 0.118 -4.072 1.00 58.28 107 VAL A N 1
ATOM 854 C CA . VAL A 1 107 ? 18.527 -0.492 -5.263 1.00 58.28 107 VAL A CA 1
ATOM 855 C C . VAL A 1 107 ? 19.828 -1.176 -4.853 1.00 58.28 107 VAL A C 1
ATOM 857 O O . VAL A 1 107 ? 20.840 -0.521 -4.604 1.00 58.28 107 VAL A O 1
ATOM 860 N N . PHE A 1 108 ? 19.816 -2.507 -4.791 1.00 46.97 108 PHE A N 1
ATOM 861 C CA . PHE A 1 108 ? 21.031 -3.285 -4.567 1.00 46.97 108 PHE A CA 1
ATOM 862 C C . PHE A 1 108 ? 21.863 -3.309 -5.862 1.00 46.97 108 PHE A C 1
ATOM 864 O O . PHE A 1 108 ? 21.532 -4.005 -6.820 1.00 46.97 108 PHE A O 1
ATOM 871 N N . SER A 1 109 ? 22.949 -2.535 -5.910 1.00 41.97 109 SER A N 1
ATOM 872 C CA . SER A 1 109 ? 23.915 -2.581 -7.013 1.00 41.97 109 SER A CA 1
ATOM 873 C C . SER A 1 109 ? 24.846 -3.784 -6.833 1.00 41.97 109 SER A C 1
ATOM 875 O O . SER A 1 109 ? 25.833 -3.720 -6.100 1.00 41.97 109 SER A O 1
ATOM 877 N N . LEU A 1 110 ? 24.536 -4.903 -7.496 1.00 40.62 110 LEU A N 1
ATOM 878 C CA . LEU A 1 110 ? 25.492 -5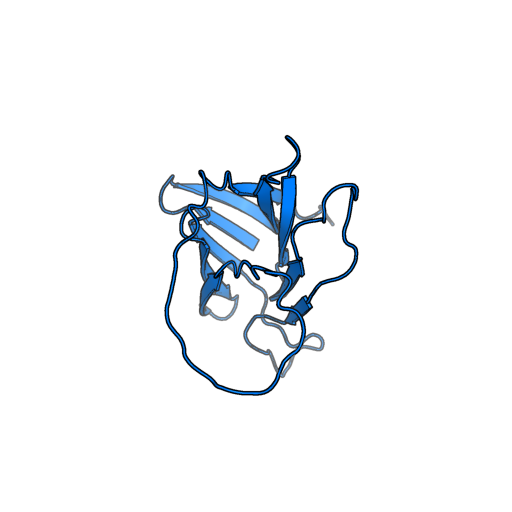.998 -7.676 1.00 40.62 110 LEU A CA 1
ATOM 879 C C . LEU A 1 110 ? 26.566 -5.540 -8.672 1.00 40.62 110 LEU A C 1
ATOM 881 O O . LEU A 1 110 ? 26.472 -5.801 -9.870 1.00 40.62 110 LEU A O 1
ATOM 885 N N . LYS A 1 111 ? 27.630 -4.888 -8.196 1.00 39.06 111 LYS A N 1
ATOM 886 C CA . LYS A 1 111 ? 28.910 -5.039 -8.898 1.00 39.06 111 LYS A CA 1
ATOM 887 C C . LYS A 1 111 ? 29.355 -6.493 -8.689 1.00 39.06 111 LYS A C 1
ATOM 889 O O . LYS A 1 111 ? 29.282 -6.964 -7.553 1.00 39.06 111 LYS A O 1
ATOM 894 N N . PRO A 1 112 ? 29.815 -7.221 -9.722 1.00 38.16 112 PRO A N 1
ATOM 895 C CA . PRO A 1 112 ? 30.402 -8.536 -9.529 1.00 38.16 112 PRO A CA 1
ATOM 896 C C . PRO A 1 112 ? 31.765 -8.338 -8.862 1.00 38.16 112 PRO A C 1
ATOM 898 O O . PRO A 1 112 ? 32.797 -8.243 -9.522 1.00 38.16 112 PRO A O 1
ATOM 901 N N . THR A 1 113 ? 31.790 -8.196 -7.540 1.00 38.38 113 THR A N 1
ATOM 902 C CA . THR A 1 113 ? 33.036 -8.246 -6.785 1.00 38.38 113 THR A CA 1
ATOM 903 C C . THR A 1 113 ? 33.450 -9.701 -6.694 1.00 38.38 113 THR A C 1
ATOM 905 O O . THR A 1 113 ? 32.907 -10.490 -5.921 1.00 38.38 113 THR A O 1
ATOM 908 N N . CYS A 1 114 ? 34.427 -10.048 -7.531 1.00 29.92 114 CYS A N 1
ATOM 909 C CA . CYS A 1 114 ? 35.227 -11.246 -7.363 1.00 29.92 114 CYS A CA 1
ATOM 910 C C . CYS A 1 114 ? 35.676 -11.335 -5.895 1.00 29.92 114 CYS A C 1
ATOM 912 O O . CYS A 1 114 ? 36.150 -10.361 -5.304 1.00 29.92 114 CYS A O 1
ATOM 914 N N . MET A 1 115 ? 35.436 -12.497 -5.303 1.00 34.22 115 MET A N 1
ATOM 915 C CA . MET A 1 115 ? 35.653 -12.793 -3.898 1.00 34.22 115 MET A CA 1
ATOM 916 C C . MET A 1 115 ? 37.135 -12.597 -3.540 1.00 34.22 115 MET A C 1
ATOM 918 O O . MET A 1 115 ? 38.000 -13.282 -4.075 1.00 34.22 115 MET A O 1
ATOM 922 N N . SER A 1 116 ? 37.437 -11.678 -2.623 1.00 32.19 116 SER A N 1
ATOM 923 C CA . SER A 1 116 ? 38.722 -11.631 -1.917 1.00 32.19 116 SER A CA 1
ATOM 924 C C . SER A 1 116 ? 38.575 -10.815 -0.633 1.00 32.19 116 SER A C 1
ATOM 926 O O . SER A 1 116 ? 38.569 -9.589 -0.666 1.00 32.19 116 SER A O 1
ATOM 928 N N . SER A 1 117 ? 38.437 -11.540 0.479 1.00 31.11 117 SER A N 1
ATOM 929 C CA . SER A 1 117 ? 38.745 -11.166 1.868 1.00 31.11 117 SER A CA 1
ATOM 930 C C . SER A 1 117 ? 38.551 -9.702 2.304 1.00 31.11 117 SER A C 1
ATOM 932 O O . SER A 1 117 ? 39.336 -8.817 1.972 1.00 31.11 117 SER A O 1
ATOM 934 N N . THR A 1 118 ? 37.569 -9.520 3.188 1.00 32.91 118 THR A N 1
ATOM 935 C CA . THR A 1 118 ? 37.544 -8.607 4.342 1.00 32.91 118 THR A CA 1
ATOM 936 C C . THR A 1 118 ? 38.448 -7.371 4.280 1.00 32.91 118 THR A C 1
ATOM 938 O O . THR A 1 118 ? 39.628 -7.436 4.617 1.00 32.91 118 THR A O 1
ATOM 941 N N . LYS A 1 119 ? 37.834 -6.212 4.017 1.00 25.53 119 LYS A N 1
ATOM 942 C CA . LYS A 1 119 ? 38.088 -4.943 4.724 1.00 25.53 119 LYS A CA 1
ATOM 943 C C . LYS A 1 119 ? 36.930 -3.985 4.449 1.00 25.53 119 LYS A C 1
ATOM 945 O O . LYS A 1 119 ? 36.727 -3.538 3.326 1.00 25.53 119 LYS A O 1
ATOM 950 N N . VAL A 1 120 ? 36.159 -3.705 5.497 1.00 28.53 120 VAL A N 1
ATOM 951 C CA . VAL A 1 120 ? 35.084 -2.709 5.501 1.00 28.53 120 VAL A CA 1
ATOM 952 C C . VAL A 1 120 ? 35.707 -1.333 5.278 1.00 28.53 120 VAL A C 1
ATOM 954 O O . VAL A 1 120 ? 36.500 -0.862 6.092 1.00 28.53 120 VAL A O 1
ATOM 957 N N . LYS A 1 121 ? 35.354 -0.698 4.161 1.00 23.31 121 LYS A N 1
ATOM 958 C CA . LYS A 1 121 ? 35.616 0.714 3.883 1.00 23.31 121 LYS A CA 1
ATOM 959 C C . LYS A 1 121 ? 34.416 1.243 3.102 1.00 23.31 121 LYS A C 1
ATOM 961 O O . LYS A 1 121 ? 34.219 0.870 1.953 1.00 23.31 121 LYS A O 1
ATOM 966 N N . ILE A 1 122 ? 33.581 2.038 3.765 1.00 28.91 122 ILE A N 1
ATOM 967 C CA . ILE A 1 122 ? 32.361 2.608 3.187 1.00 28.91 122 ILE A CA 1
ATOM 968 C C . ILE A 1 122 ? 32.714 3.991 2.641 1.00 28.91 122 ILE A C 1
ATOM 970 O O . ILE A 1 122 ? 32.981 4.886 3.434 1.00 28.91 122 ILE A O 1
ATOM 974 N N . TRP A 1 123 ? 32.740 4.137 1.314 1.00 30.11 123 TRP A N 1
ATOM 975 C CA . TRP A 1 123 ? 32.495 5.387 0.581 1.00 30.11 123 TRP A CA 1
ATOM 976 C C . TRP A 1 123 ? 32.052 5.071 -0.857 1.00 30.11 123 TRP A C 1
ATOM 978 O O . TRP A 1 123 ? 32.540 4.104 -1.439 1.00 30.11 123 TRP A O 1
ATOM 988 N N . SER A 1 124 ? 31.242 5.987 -1.408 1.00 31.75 124 SER A N 1
ATOM 989 C CA . SER A 1 124 ? 30.882 6.165 -2.831 1.00 31.75 124 SER A CA 1
ATOM 990 C C . SER A 1 124 ? 29.774 5.235 -3.368 1.00 31.75 124 SER A C 1
ATOM 992 O O . SER A 1 124 ? 29.609 4.117 -2.897 1.00 31.75 124 SER A O 1
ATOM 994 N N . GLU A 1 125 ? 28.922 5.607 -4.326 1.00 27.73 125 GLU A N 1
ATOM 995 C CA . GLU A 1 125 ? 28.704 6.826 -5.121 1.00 27.73 125 GLU A CA 1
ATOM 996 C C . GLU A 1 125 ? 27.318 6.685 -5.785 1.00 27.73 125 GLU A C 1
ATOM 998 O O . GLU A 1 125 ? 26.829 5.572 -5.995 1.00 27.73 125 GLU A O 1
ATOM 1003 N N . SER A 1 126 ? 26.682 7.810 -6.094 1.00 30.12 126 SER A N 1
ATOM 1004 C CA . SER A 1 126 ? 25.295 7.918 -6.554 1.00 30.12 126 SER A CA 1
ATOM 1005 C C . SER A 1 126 ? 25.052 7.311 -7.942 1.00 30.12 126 SER A C 1
ATOM 1007 O O . SER A 1 126 ? 25.801 7.577 -8.880 1.00 30.12 126 SER A O 1
ATOM 1009 N N . PHE A 1 127 ? 23.935 6.593 -8.105 1.00 25.81 127 PHE A N 1
ATOM 1010 C CA . PHE A 1 127 ? 23.335 6.332 -9.416 1.00 25.81 127 PHE A CA 1
ATOM 1011 C C . PHE A 1 127 ? 22.056 7.160 -9.563 1.00 25.81 127 PHE A C 1
ATOM 1013 O O . PHE A 1 127 ? 21.220 7.208 -8.663 1.00 25.81 127 PHE A O 1
ATOM 1020 N N . CYS A 1 128 ? 21.935 7.847 -10.696 1.00 27.36 128 CYS A N 1
ATOM 1021 C CA . CYS A 1 128 ? 20.807 8.707 -11.023 1.00 27.36 128 CYS A CA 1
ATOM 1022 C C . CYS A 1 128 ? 19.596 7.843 -11.395 1.00 27.36 128 CYS A C 1
ATOM 1024 O O . CYS A 1 128 ? 19.586 7.192 -12.441 1.00 27.36 128 CYS A O 1
ATOM 1026 N N . VAL A 1 129 ? 18.576 7.844 -10.538 1.00 30.00 129 VAL A N 1
ATOM 1027 C CA . VAL A 1 129 ? 17.243 7.356 -10.891 1.00 30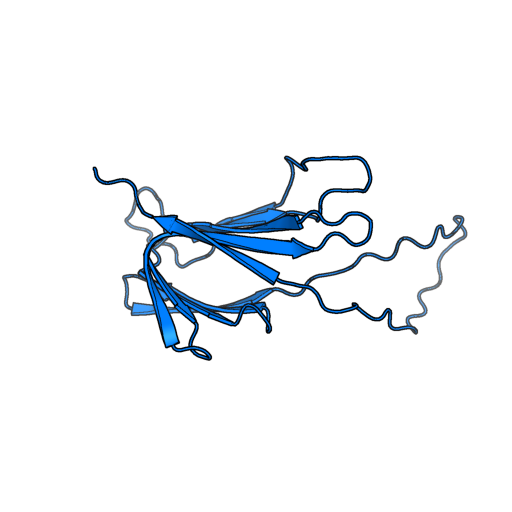.00 129 VAL A CA 1
ATOM 1028 C C . VAL A 1 129 ? 16.668 8.348 -11.901 1.00 30.00 129 VAL A C 1
ATOM 1030 O O . VAL A 1 129 ? 16.247 9.447 -11.542 1.00 30.00 129 VAL A O 1
ATOM 1033 N N . ARG A 1 130 ? 16.705 7.998 -13.191 1.00 29.25 130 ARG A N 1
ATOM 1034 C CA . ARG A 1 130 ? 15.938 8.720 -14.212 1.00 29.25 130 ARG A CA 1
ATOM 1035 C C . ARG A 1 130 ? 14.462 8.509 -13.892 1.00 29.25 130 ARG A C 1
ATOM 1037 O O . ARG A 1 130 ? 13.987 7.392 -14.038 1.00 29.25 130 ARG A O 1
ATOM 1044 N N . SER A 1 131 ? 13.812 9.568 -13.404 1.00 34.81 131 SER A N 1
ATOM 1045 C CA . SER A 1 131 ? 12.364 9.726 -13.206 1.00 34.81 131 SER A CA 1
ATOM 1046 C C . SER A 1 131 ? 11.602 8.406 -13.043 1.00 34.81 131 SER A C 1
ATOM 1048 O O . SER A 1 131 ? 11.108 7.848 -14.025 1.00 34.81 131 SER A O 1
ATOM 1050 N N . THR A 1 132 ? 11.485 7.901 -11.815 1.00 44.19 132 THR A N 1
ATOM 1051 C CA . THR A 1 132 ? 10.564 6.793 -11.547 1.00 44.19 132 THR A CA 1
ATOM 1052 C C . THR A 1 132 ? 9.159 7.287 -11.852 1.00 44.19 132 THR A C 1
ATOM 1054 O O . THR A 1 132 ? 8.610 8.104 -11.114 1.00 44.19 132 THR A O 1
ATOM 1057 N N . LYS A 1 133 ? 8.571 6.828 -12.957 1.00 46.72 133 LYS A N 1
ATOM 1058 C CA . LYS A 1 133 ? 7.156 7.073 -13.209 1.00 46.72 133 LYS A CA 1
ATOM 1059 C C . LYS A 1 133 ? 6.386 6.090 -12.345 1.00 46.72 133 LYS A C 1
ATOM 1061 O O . LYS A 1 133 ? 6.341 4.894 -12.636 1.00 46.72 133 LYS A O 1
ATOM 1066 N N . ILE A 1 134 ? 5.860 6.604 -11.243 1.00 54.66 134 ILE A N 1
ATOM 1067 C CA . ILE A 1 134 ? 5.059 5.836 -10.306 1.00 54.66 134 ILE A CA 1
ATOM 1068 C C . ILE A 1 134 ? 3.617 5.860 -10.806 1.00 54.66 134 ILE A C 1
ATOM 1070 O O . ILE A 1 134 ? 3.050 6.928 -11.021 1.00 54.66 134 ILE A O 1
ATOM 1074 N N . MET A 1 135 ? 3.041 4.683 -11.052 1.00 57.38 135 MET A N 1
ATOM 1075 C CA . MET A 1 135 ? 1.619 4.560 -11.373 1.00 57.38 135 MET A CA 1
ATOM 1076 C C . MET A 1 135 ? 0.890 3.925 -10.201 1.00 57.38 135 MET A C 1
ATOM 1078 O O . MET A 1 135 ? 1.322 2.901 -9.671 1.00 57.38 135 MET A O 1
ATOM 1082 N N . GLU A 1 136 ? -0.237 4.508 -9.824 1.00 69.56 136 GLU A N 1
ATOM 1083 C CA . GLU A 1 136 ? -1.120 3.953 -8.810 1.00 69.56 136 GLU A CA 1
ATOM 1084 C C . GLU A 1 136 ? -2.326 3.272 -9.458 1.00 69.56 136 GLU A C 1
ATOM 1086 O O . GLU A 1 136 ? -2.907 3.766 -10.427 1.00 69.56 136 GLU A O 1
ATOM 1091 N N . LYS A 1 137 ? -2.696 2.096 -8.944 1.00 79.50 137 LYS A N 1
ATOM 1092 C CA . LYS A 1 137 ? -3.930 1.408 -9.342 1.00 79.50 137 LYS A CA 1
ATOM 1093 C C . LYS A 1 137 ? -4.805 1.191 -8.128 1.00 79.50 137 LYS A C 1
ATOM 1095 O O . LYS A 1 137 ? -4.379 0.595 -7.138 1.00 79.50 137 LYS A O 1
ATOM 1100 N N . ILE A 1 138 ? -6.053 1.607 -8.264 1.00 79.75 138 ILE A N 1
ATOM 1101 C CA . ILE A 1 138 ? -7.048 1.591 -7.202 1.00 79.75 138 ILE A CA 1
ATOM 1102 C C . ILE A 1 138 ? -8.116 0.570 -7.555 1.00 79.75 138 ILE A C 1
ATOM 1104 O O . ILE A 1 138 ? -8.544 0.487 -8.709 1.00 79.75 138 ILE A O 1
ATOM 1108 N N . VAL A 1 139 ? -8.513 -0.244 -6.575 1.00 82.56 139 VAL A N 1
ATOM 1109 C CA . VAL A 1 139 ? -9.501 -1.302 -6.794 1.00 82.56 139 VAL A CA 1
ATOM 1110 C C . VAL A 1 139 ? -10.699 -1.113 -5.866 1.00 82.56 139 VAL A C 1
ATOM 1112 O O . VAL A 1 139 ? -10.522 -1.118 -4.642 1.00 82.56 139 VAL A O 1
ATOM 1115 N N . PRO A 1 140 ? -11.913 -0.941 -6.429 1.00 78.62 140 PRO A N 1
ATOM 1116 C CA . PRO A 1 140 ? -13.118 -0.756 -5.635 1.00 78.62 140 PRO A CA 1
ATOM 1117 C C . PRO A 1 140 ? -13.427 -2.015 -4.822 1.00 78.62 140 PRO A C 1
ATOM 1119 O O . PRO A 1 140 ? -13.120 -3.136 -5.235 1.00 78.62 140 PRO A O 1
ATOM 1122 N N . ALA A 1 141 ? -14.052 -1.833 -3.663 1.00 75.94 141 ALA A N 1
ATOM 1123 C CA . ALA A 1 141 ? -14.609 -2.941 -2.906 1.00 75.94 141 ALA A CA 1
ATOM 1124 C C . ALA A 1 141 ? -15.760 -3.574 -3.701 1.00 75.94 141 ALA A C 1
ATOM 1126 O O . ALA A 1 141 ? -16.617 -2.868 -4.236 1.00 75.94 141 ALA A O 1
ATOM 1127 N N . SER A 1 142 ? -15.781 -4.906 -3.793 1.00 71.00 142 SER A N 1
ATOM 1128 C CA . SER A 1 142 ? -16.900 -5.605 -4.431 1.00 71.00 142 SER A CA 1
ATOM 1129 C C . SER A 1 142 ? -18.178 -5.341 -3.631 1.00 71.00 142 SER A C 1
ATOM 1131 O O . SER A 1 142 ? -18.140 -5.486 -2.404 1.00 71.00 142 SER A O 1
ATOM 1133 N N . PRO A 1 143 ? -19.305 -4.991 -4.277 1.00 56.09 143 PRO A N 1
ATOM 1134 C CA . PRO A 1 143 ? -20.583 -4.961 -3.583 1.00 56.09 143 PRO A CA 1
ATOM 1135 C C . PRO A 1 143 ? -20.890 -6.380 -3.081 1.00 56.09 143 PRO A C 1
ATOM 1137 O O . PRO A 1 143 ? -20.757 -7.346 -3.839 1.00 56.09 143 PRO A O 1
ATOM 1140 N N . LYS A 1 144 ? -21.184 -6.496 -1.782 1.00 41.16 144 LYS A N 1
ATOM 1141 C CA . LYS A 1 144 ? -21.708 -7.720 -1.164 1.00 41.16 144 LYS A CA 1
ATOM 1142 C C . LYS A 1 144 ? -23.190 -7.874 -1.472 1.00 41.16 144 LYS A C 1
ATOM 1144 O O . LYS A 1 144 ? -23.876 -6.828 -1.512 1.00 41.16 144 LYS A O 1
#

Secondary structure (DSSP, 8-state):
-EEEETTTTEEE-SEEEEEEEEE-TTSS-EEEEEEEETTSEEEEEPPPPTT-S----EEEEE-S---SSSSS-SPPEEEEEEETTTTEEEEEETTS-EEEEE-------------------------------EEEEEEEPPP-